Protein AF-A0A7V4JGB7-F1 (afdb_monomer_lite)

Structure (mmCIF, N/CA/C/O backbone):
data_AF-A0A7V4JGB7-F1
#
_entry.id   AF-A0A7V4JGB7-F1
#
loop_
_atom_site.group_PDB
_atom_site.id
_atom_site.type_symbol
_atom_site.label_atom_id
_atom_site.label_alt_id
_atom_site.label_comp_id
_atom_site.label_asym_id
_atom_site.label_entity_id
_atom_site.label_seq_id
_atom_site.pdbx_PDB_ins_code
_atom_site.Cartn_x
_atom_site.Cartn_y
_atom_site.Cartn_z
_atom_site.occupancy
_atom_site.B_iso_or_equiv
_atom_site.auth_seq_id
_atom_site.auth_comp_id
_atom_site.auth_asym_id
_atom_site.auth_atom_id
_atom_site.pdbx_PDB_model_num
ATOM 1 N N . MET A 1 1 ? 7.668 -17.699 9.105 1.00 64.19 1 MET A N 1
ATOM 2 C CA . MET A 1 1 ? 6.890 -18.950 8.969 1.00 64.19 1 MET A CA 1
ATOM 3 C C . MET A 1 1 ? 7.166 -19.532 7.599 1.00 64.19 1 MET A C 1
ATOM 5 O O . MET A 1 1 ? 7.150 -18.779 6.633 1.00 64.19 1 MET A O 1
ATOM 9 N N . LEU A 1 2 ? 7.451 -20.829 7.525 1.00 81.94 2 LEU A N 1
ATOM 10 C CA . LEU A 1 2 ? 7.539 -21.560 6.262 1.00 81.94 2 LEU A CA 1
ATOM 11 C C . LEU A 1 2 ? 6.120 -21.963 5.852 1.00 81.94 2 LEU A C 1
ATOM 13 O O . LEU A 1 2 ? 5.368 -22.452 6.692 1.00 81.94 2 LEU A O 1
ATOM 17 N N . ARG A 1 3 ? 5.754 -21.699 4.596 1.00 88.88 3 ARG A N 1
ATOM 18 C CA . ARG A 1 3 ? 4.444 -22.065 4.039 1.00 88.88 3 ARG A CA 1
ATOM 19 C C . ARG A 1 3 ? 4.437 -23.539 3.643 1.00 88.88 3 ARG A C 1
ATOM 21 O O . ARG A 1 3 ? 5.449 -24.033 3.141 1.00 88.88 3 ARG A O 1
ATOM 28 N N . PHE A 1 4 ? 3.317 -24.227 3.848 1.00 89.94 4 PHE A N 1
ATOM 29 C CA . PHE A 1 4 ? 3.145 -25.601 3.362 1.00 89.94 4 PHE A CA 1
ATOM 30 C C . PHE A 1 4 ? 2.928 -25.620 1.843 1.00 89.94 4 PHE A C 1
ATOM 32 O O . PHE A 1 4 ? 2.584 -24.606 1.234 1.00 89.94 4 PHE A O 1
ATOM 39 N N . ARG A 1 5 ? 3.158 -26.776 1.206 1.00 86.12 5 ARG A N 1
ATOM 40 C CA . ARG A 1 5 ? 3.128 -26.921 -0.263 1.00 86.12 5 ARG A CA 1
ATOM 41 C C . ARG A 1 5 ? 1.786 -26.507 -0.872 1.00 86.12 5 ARG A C 1
ATOM 43 O O . ARG A 1 5 ? 1.753 -25.942 -1.956 1.00 86.12 5 ARG A O 1
ATOM 50 N N . ASP A 1 6 ? 0.701 -26.802 -0.180 1.00 89.56 6 ASP A N 1
ATOM 51 C CA . ASP A 1 6 ? -0.682 -26.498 -0.534 1.00 89.56 6 ASP A CA 1
ATOM 52 C C . ASP A 1 6 ? -1.053 -25.012 -0.371 1.00 89.56 6 ASP A C 1
ATOM 54 O O . ASP A 1 6 ? -1.995 -24.547 -1.010 1.00 89.56 6 ASP A O 1
ATOM 58 N N . GLU A 1 7 ? -0.282 -24.232 0.396 1.00 88.88 7 GLU A N 1
ATOM 59 C CA . GLU A 1 7 ? -0.448 -22.773 0.503 1.00 88.88 7 GLU A CA 1
ATOM 60 C C . GLU A 1 7 ? 0.261 -22.001 -0.626 1.00 88.88 7 GLU A C 1
ATOM 62 O O . GLU A 1 7 ? 0.072 -20.787 -0.772 1.00 88.88 7 GLU A O 1
ATOM 67 N N . LEU A 1 8 ? 1.095 -22.680 -1.423 1.00 87.19 8 LEU A N 1
ATOM 68 C CA . LEU A 1 8 ? 1.798 -22.078 -2.551 1.00 87.19 8 LEU A CA 1
ATOM 69 C C . LEU A 1 8 ? 0.865 -21.980 -3.759 1.00 87.19 8 LEU A C 1
ATOM 71 O O . LEU A 1 8 ? 0.348 -22.974 -4.269 1.00 87.19 8 LEU A O 1
ATOM 75 N N . ARG A 1 9 ? 0.672 -20.757 -4.256 1.00 86.81 9 ARG A N 1
ATOM 76 C CA . ARG A 1 9 ? -0.041 -20.535 -5.516 1.00 86.81 9 ARG A CA 1
ATOM 77 C C . ARG A 1 9 ? 0.873 -20.909 -6.678 1.00 86.81 9 ARG A C 1
ATOM 79 O O . ARG A 1 9 ? 1.995 -20.421 -6.747 1.00 86.81 9 ARG A O 1
ATOM 86 N N . SER A 1 10 ? 0.375 -21.751 -7.580 1.00 85.62 10 SER A N 1
ATOM 87 C C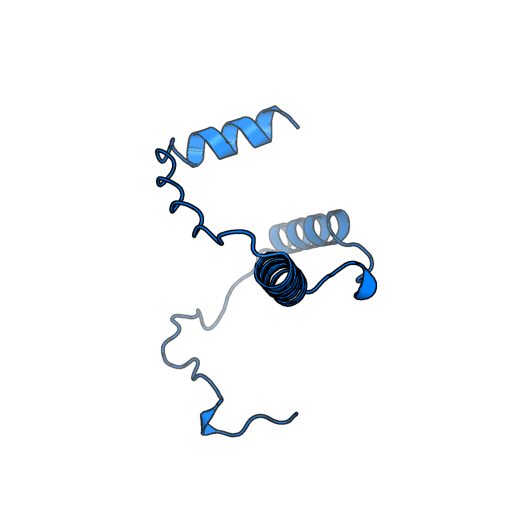A . SER A 1 10 ? 1.091 -22.109 -8.806 1.00 85.62 10 SER A CA 1
ATOM 88 C C . SER A 1 10 ? 1.105 -20.940 -9.792 1.00 85.62 10 SER A C 1
ATOM 90 O O . SER A 1 10 ? 0.071 -20.316 -10.037 1.00 85.62 10 SER A O 1
ATOM 92 N N . ASP A 1 11 ? 2.269 -20.691 -10.382 1.00 83.50 11 ASP A N 1
ATOM 93 C CA . ASP A 1 11 ? 2.499 -19.760 -11.486 1.00 83.50 11 ASP A CA 1
ATOM 94 C C . ASP A 1 11 ? 2.112 -20.339 -12.859 1.00 83.50 11 ASP A C 1
ATOM 96 O O . ASP A 1 11 ? 2.011 -19.586 -13.817 1.00 83.50 11 ASP A O 1
ATOM 100 N N . ALA A 1 12 ? 1.772 -21.632 -12.957 1.00 84.75 12 ALA A N 1
ATOM 101 C CA . ALA A 1 12 ? 1.514 -22.336 -14.223 1.00 84.75 12 ALA A CA 1
ATOM 102 C C . ALA A 1 12 ? 0.333 -21.792 -15.056 1.00 84.75 12 ALA A C 1
ATOM 104 O O . ALA A 1 12 ? 0.118 -22.222 -16.186 1.00 84.75 12 ALA A O 1
ATOM 105 N N . LYS A 1 13 ? -0.481 -20.896 -14.488 1.00 83.81 13 LYS A N 1
ATOM 106 C CA . LYS A 1 13 ? -1.585 -20.211 -15.184 1.00 83.81 13 LYS A CA 1
ATOM 107 C C . LYS A 1 13 ? -1.243 -18.779 -15.591 1.00 83.81 13 LYS A C 1
ATOM 109 O O . LYS A 1 13 ? -2.093 -18.106 -16.169 1.00 83.81 13 LYS A O 1
ATOM 114 N N . LEU A 1 14 ? -0.071 -18.283 -15.210 1.00 85.50 14 LEU A N 1
ATOM 115 C CA . LEU A 1 14 ? 0.379 -16.952 -15.568 1.00 85.50 14 LEU A CA 1
ATOM 116 C C . LEU A 1 14 ? 0.971 -17.013 -16.974 1.00 85.50 14 LEU A C 1
ATOM 118 O O . LEU A 1 14 ? 1.847 -17.824 -17.252 1.00 85.50 14 LEU A O 1
ATOM 122 N N . ASP A 1 15 ? 0.481 -16.145 -17.848 1.00 84.19 15 ASP A N 1
ATOM 123 C CA . ASP A 1 15 ? 1.067 -15.924 -19.164 1.00 84.19 15 ASP A CA 1
ATOM 124 C C . ASP A 1 15 ? 2.234 -14.942 -19.004 1.00 84.19 15 ASP A C 1
ATOM 126 O O . ASP A 1 15 ? 2.054 -13.721 -19.023 1.00 84.19 15 ASP A O 1
ATOM 130 N N . VAL A 1 16 ? 3.414 -15.481 -18.690 1.00 82.25 16 VAL A N 1
ATOM 131 C CA . VAL A 1 16 ? 4.641 -14.706 -18.472 1.00 82.25 16 VAL A CA 1
ATOM 132 C C . VAL A 1 16 ? 5.607 -14.999 -19.618 1.00 82.25 16 VAL A C 1
ATOM 134 O O . VAL A 1 16 ? 5.873 -16.169 -19.883 1.00 82.25 16 VAL A O 1
ATOM 137 N N . PRO A 1 17 ? 6.164 -13.977 -20.289 1.00 82.19 17 PRO A N 1
ATOM 138 C CA . PRO A 1 17 ? 7.178 -14.194 -21.314 1.00 82.19 17 PRO A CA 1
ATOM 139 C C . PRO A 1 17 ? 8.436 -14.852 -20.728 1.00 82.19 17 PRO A C 1
ATOM 141 O O . PRO A 1 17 ? 8.959 -14.368 -19.723 1.00 82.19 17 PRO A O 1
ATOM 144 N N . ASP A 1 18 ? 8.953 -15.892 -21.391 1.00 77.44 18 ASP A N 1
ATOM 145 C CA . ASP A 1 18 ? 10.180 -16.601 -20.979 1.00 77.44 18 ASP A CA 1
ATOM 146 C C . ASP A 1 18 ? 11.416 -15.683 -20.966 1.00 77.44 18 ASP A C 1
ATOM 148 O O . ASP A 1 18 ? 12.278 -15.781 -20.094 1.00 77.44 18 ASP A O 1
ATOM 152 N N . GLU A 1 19 ? 11.487 -14.748 -21.918 1.00 77.62 19 GLU A N 1
ATOM 153 C CA . GLU A 1 19 ? 12.522 -13.720 -21.986 1.00 77.62 19 GLU A CA 1
ATOM 154 C C . GLU A 1 19 ? 11.901 -12.341 -22.200 1.00 77.62 19 GLU A C 1
ATOM 156 O O . GLU A 1 19 ? 11.274 -12.053 -23.221 1.00 77.62 19 GLU A O 1
ATOM 161 N N . VAL A 1 20 ? 12.150 -11.439 -21.252 1.00 80.38 20 VAL A N 1
ATOM 162 C CA . VAL A 1 20 ? 11.834 -10.019 -21.396 1.00 80.38 20 VAL A CA 1
ATOM 163 C C . VAL A 1 20 ? 13.126 -9.274 -21.719 1.00 80.38 20 VAL A C 1
ATOM 165 O O . VAL A 1 20 ? 13.986 -9.088 -20.857 1.00 80.38 20 VAL A O 1
ATOM 168 N N . LYS A 1 21 ? 13.272 -8.810 -22.965 1.00 79.00 21 LYS A N 1
ATOM 169 C CA . LYS A 1 21 ? 14.348 -7.877 -23.328 1.00 79.00 21 LYS A CA 1
ATOM 170 C C . LYS A 1 21 ? 14.016 -6.496 -22.777 1.00 79.00 21 LYS A C 1
ATOM 172 O O . LYS A 1 21 ? 13.198 -5.773 -23.336 1.00 79.00 21 LYS A O 1
ATOM 177 N N . LEU A 1 22 ? 14.645 -6.148 -21.660 1.00 81.12 22 LEU A N 1
ATOM 178 C CA . LEU A 1 22 ? 14.518 -4.830 -21.049 1.00 81.12 22 LEU A CA 1
ATOM 179 C C . LEU A 1 22 ? 15.527 -3.862 -21.672 1.00 81.12 22 LEU A C 1
ATOM 181 O O . LEU A 1 22 ? 16.737 -4.092 -21.639 1.00 81.12 22 LEU A O 1
ATOM 185 N N . GLU A 1 23 ? 15.031 -2.747 -22.201 1.00 89.38 23 GLU A N 1
ATOM 186 C CA . GLU A 1 23 ? 15.880 -1.667 -22.694 1.00 89.38 23 GLU A CA 1
ATOM 187 C C . GLU A 1 23 ? 16.585 -0.968 -21.525 1.00 89.38 23 GLU A C 1
ATOM 189 O O . GLU A 1 23 ? 15.943 -0.497 -20.580 1.00 89.38 23 GLU A O 1
ATOM 194 N N . LYS A 1 24 ? 17.917 -0.825 -21.599 1.00 90.12 24 LYS A N 1
ATOM 195 C CA . LYS A 1 24 ? 18.723 -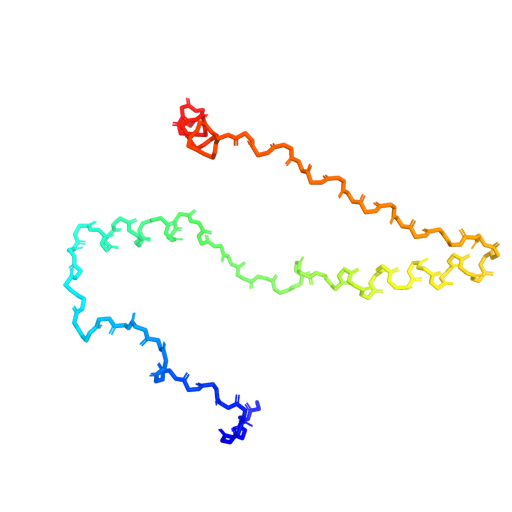0.223 -20.515 1.00 90.12 24 LYS A CA 1
ATOM 196 C C . LYS A 1 24 ? 18.214 1.162 -20.106 1.00 90.12 24 LYS A C 1
ATOM 198 O O . LYS A 1 24 ? 18.153 1.472 -18.923 1.00 90.12 24 LYS A O 1
ATOM 203 N N . LYS A 1 25 ? 17.791 1.979 -21.076 1.00 89.00 25 LYS A N 1
ATOM 204 C CA . LYS A 1 25 ? 17.265 3.331 -20.828 1.00 89.00 25 LYS A CA 1
ATOM 205 C C . LYS A 1 25 ? 15.973 3.320 -19.999 1.00 89.00 25 LYS A C 1
ATOM 207 O O . LYS A 1 25 ? 15.785 4.196 -19.162 1.00 89.00 25 LYS A O 1
ATOM 212 N N . GLN A 1 26 ? 15.095 2.341 -20.225 1.00 86.56 26 GLN A N 1
ATOM 213 C CA . GLN A 1 26 ? 13.850 2.193 -19.464 1.00 86.56 26 GLN A CA 1
ATOM 214 C C . GLN A 1 26 ? 14.135 1.739 -18.031 1.00 86.56 26 GLN A C 1
ATOM 216 O O . GLN A 1 26 ? 13.519 2.245 -17.096 1.00 86.56 26 GLN A O 1
ATOM 221 N N . LEU A 1 27 ? 15.102 0.834 -17.857 1.00 92.06 27 LEU A N 1
ATOM 222 C CA . LEU A 1 27 ? 15.519 0.364 -16.540 1.00 92.06 27 LEU A CA 1
ATOM 223 C C . LEU A 1 27 ? 16.114 1.498 -15.693 1.00 92.06 27 LEU A C 1
ATOM 225 O O . LEU A 1 27 ? 15.764 1.631 -14.524 1.00 92.06 27 LEU A O 1
ATOM 229 N N . GLU A 1 28 ? 16.976 2.332 -16.279 1.00 93.75 28 GLU A N 1
ATOM 230 C CA . GLU A 1 28 ? 17.556 3.478 -15.568 1.00 93.75 28 GLU A CA 1
ATOM 231 C C . GLU A 1 28 ? 16.494 4.514 -15.179 1.00 93.75 28 GLU A C 1
ATOM 233 O O . GLU A 1 28 ? 16.477 4.969 -14.036 1.00 93.75 28 GLU A O 1
ATOM 238 N N . LEU A 1 29 ? 15.536 4.808 -16.067 1.00 92.69 29 LEU A N 1
ATOM 239 C CA . LEU A 1 29 ? 14.409 5.685 -15.736 1.00 92.69 29 LEU A CA 1
ATOM 240 C C . LEU A 1 29 ? 13.562 5.124 -14.579 1.00 92.69 29 LEU A C 1
ATOM 242 O O . LEU A 1 29 ? 13.189 5.862 -13.669 1.00 92.69 29 LEU A O 1
ATOM 246 N N . ALA A 1 30 ? 13.269 3.820 -14.592 1.00 92.69 30 ALA A N 1
ATOM 247 C CA . ALA A 1 30 ? 12.509 3.171 -13.525 1.00 92.69 30 ALA A CA 1
ATOM 248 C C . ALA A 1 30 ? 13.241 3.240 -12.176 1.00 92.69 30 ALA A C 1
ATOM 250 O O . ALA A 1 30 ? 12.624 3.549 -11.158 1.00 92.69 30 ALA A O 1
ATOM 251 N N . LYS A 1 31 ? 14.561 3.014 -12.166 1.00 94.31 31 LYS A N 1
ATOM 252 C CA . LYS A 1 31 ? 15.384 3.153 -10.956 1.00 94.31 31 LYS A CA 1
ATOM 253 C C . LYS A 1 31 ? 15.367 4.579 -10.417 1.00 94.31 31 LYS A C 1
ATOM 255 O O . LYS A 1 31 ? 15.226 4.762 -9.213 1.00 94.31 31 LYS A O 1
ATOM 260 N N . GLU A 1 32 ? 15.481 5.584 -11.284 1.00 94.75 32 GLU A N 1
ATOM 261 C CA . GLU A 1 32 ? 15.429 6.986 -10.863 1.00 94.75 32 GLU A CA 1
ATOM 262 C C . GLU A 1 32 ? 14.079 7.330 -10.217 1.00 94.75 32 GLU A C 1
ATOM 264 O O . GLU A 1 32 ? 14.046 7.975 -9.171 1.00 94.75 32 GLU A O 1
ATOM 269 N N . LEU A 1 33 ? 12.969 6.852 -10.792 1.00 93.81 33 LEU A N 1
ATOM 270 C CA . LEU A 1 33 ? 11.630 7.029 -10.221 1.00 93.81 33 LEU A CA 1
ATOM 271 C C . LEU A 1 33 ? 11.500 6.365 -8.849 1.00 93.81 33 LEU A C 1
ATOM 273 O O . LEU A 1 33 ? 11.028 7.004 -7.911 1.00 93.81 33 LEU A O 1
ATOM 277 N N . ILE A 1 34 ? 11.955 5.115 -8.720 1.00 94.44 34 ILE A N 1
ATOM 278 C CA . ILE A 1 34 ? 11.947 4.398 -7.440 1.00 94.44 34 ILE A CA 1
ATOM 279 C C . ILE A 1 34 ? 12.757 5.177 -6.407 1.00 94.44 34 ILE A C 1
ATOM 281 O O . ILE A 1 34 ? 12.257 5.420 -5.319 1.00 94.44 34 ILE A O 1
ATOM 285 N N . ASN A 1 35 ? 13.959 5.636 -6.754 1.00 94.12 35 ASN A N 1
ATOM 286 C CA . ASN A 1 35 ? 14.815 6.380 -5.831 1.00 94.12 35 ASN A CA 1
ATOM 287 C C . ASN A 1 35 ? 14.213 7.729 -5.418 1.00 94.12 35 ASN A C 1
ATOM 289 O O . ASN A 1 35 ? 14.379 8.136 -4.275 1.00 94.12 35 ASN A O 1
ATOM 293 N N . LYS A 1 36 ? 13.498 8.415 -6.318 1.00 93.69 36 LYS A N 1
ATOM 294 C CA . LYS A 1 36 ? 12.789 9.665 -5.992 1.00 93.69 36 LYS A CA 1
ATOM 295 C C . LYS A 1 36 ? 11.583 9.454 -5.074 1.00 93.69 36 LYS A C 1
ATOM 297 O O . LYS A 1 36 ? 11.193 10.388 -4.384 1.00 93.69 36 LYS A O 1
ATOM 302 N N . MET A 1 37 ? 10.972 8.271 -5.108 1.00 92.12 37 MET A N 1
ATOM 303 C CA . MET A 1 37 ? 9.793 7.924 -4.304 1.00 92.12 37 MET A CA 1
ATOM 304 C C . MET A 1 37 ? 10.132 7.091 -3.065 1.00 92.12 37 MET A C 1
ATOM 306 O O . MET A 1 37 ? 9.259 6.858 -2.230 1.00 92.12 37 MET A O 1
ATOM 310 N N . ALA A 1 38 ? 11.367 6.606 -2.967 1.00 92.12 38 ALA A N 1
ATOM 311 C CA . ALA A 1 38 ? 11.833 5.820 -1.845 1.00 92.12 38 ALA A CA 1
ATOM 312 C C . ALA A 1 38 ? 11.948 6.705 -0.602 1.00 92.12 38 ALA A C 1
ATOM 314 O O . ALA A 1 38 ? 12.451 7.824 -0.655 1.00 92.12 38 ALA A O 1
ATOM 315 N N . ASP A 1 39 ? 11.507 6.159 0.521 1.00 91.88 39 ASP A N 1
ATOM 316 C CA . ASP A 1 39 ? 11.656 6.743 1.847 1.00 91.88 39 ASP A CA 1
ATOM 317 C C . ASP A 1 39 ? 11.987 5.610 2.828 1.00 91.88 39 ASP A C 1
ATOM 319 O O . ASP A 1 39 ? 11.861 4.419 2.510 1.00 91.88 39 ASP A O 1
ATOM 323 N N . GLU A 1 40 ? 12.425 5.969 4.025 1.00 92.56 40 GLU A N 1
ATOM 324 C CA . GLU A 1 40 ? 12.679 5.022 5.097 1.00 92.56 40 GLU A CA 1
ATOM 325 C C . GLU A 1 40 ? 11.383 4.337 5.533 1.00 92.56 40 GLU A C 1
ATOM 327 O O . GLU A 1 40 ? 10.403 4.972 5.938 1.00 92.56 40 GLU A O 1
ATOM 332 N N . PHE A 1 41 ? 11.391 3.005 5.515 1.00 91.62 41 PHE A N 1
ATOM 333 C CA . PHE A 1 41 ? 10.272 2.227 6.021 1.00 91.62 41 PHE A CA 1
ATOM 334 C C . PHE A 1 41 ? 10.243 2.263 7.556 1.00 91.62 41 PHE A C 1
ATOM 336 O O . PHE A 1 41 ? 10.958 1.519 8.226 1.00 91.62 41 PHE A O 1
ATOM 343 N N . ARG A 1 42 ? 9.387 3.127 8.110 1.00 92.31 42 ARG A N 1
ATOM 344 C CA . ARG A 1 42 ? 9.101 3.224 9.550 1.00 92.31 42 ARG A CA 1
ATOM 345 C C . ARG A 1 42 ? 7.765 2.551 9.856 1.00 92.31 42 ARG A C 1
ATOM 347 O O . ARG A 1 42 ? 6.706 3.108 9.566 1.00 92.31 42 ARG A O 1
ATOM 354 N N . TYR A 1 43 ? 7.809 1.337 10.407 1.00 90.38 43 TYR A N 1
ATOM 355 C CA . TYR A 1 43 ? 6.619 0.506 10.635 1.00 90.38 43 TYR A CA 1
ATOM 356 C C . TYR A 1 43 ? 5.625 1.155 11.611 1.00 90.38 43 TYR A C 1
ATOM 358 O O . TYR A 1 43 ? 4.421 0.963 11.479 1.00 90.38 43 TYR A O 1
ATOM 366 N N . GLU A 1 44 ? 6.110 1.981 12.537 1.00 91.38 44 GLU A N 1
ATOM 367 C CA . GLU A 1 44 ? 5.318 2.694 13.541 1.00 91.38 44 GLU A CA 1
ATOM 368 C C . GLU A 1 44 ? 4.360 3.728 12.934 1.00 91.38 44 GLU A C 1
ATOM 370 O O . GLU A 1 44 ? 3.400 4.149 13.581 1.00 91.38 44 GLU A O 1
ATOM 375 N N . GLN A 1 45 ? 4.608 4.157 11.693 1.00 90.56 45 GLN A N 1
ATOM 376 C CA . GLN A 1 45 ? 3.726 5.087 10.986 1.00 90.56 45 GLN A CA 1
ATOM 377 C C . GLN A 1 45 ? 2.432 4.420 10.508 1.00 90.56 45 GLN A C 1
ATOM 379 O O . GLN A 1 45 ? 1.452 5.111 10.229 1.00 90.56 45 GLN A O 1
ATOM 384 N N . TYR A 1 46 ? 2.409 3.089 10.437 1.00 90.12 46 TYR A N 1
ATOM 385 C CA . TYR A 1 46 ? 1.268 2.323 9.962 1.00 90.12 46 TYR A CA 1
ATOM 386 C C . TYR A 1 46 ? 0.445 1.840 11.153 1.00 90.12 46 TYR A C 1
ATOM 388 O O . TYR A 1 46 ? 0.921 1.089 12.002 1.00 90.12 46 TYR A O 1
ATOM 396 N N . LYS A 1 47 ? -0.813 2.281 11.214 1.00 89.12 47 LYS A N 1
ATOM 397 C CA . LYS A 1 47 ? -1.759 1.899 12.265 1.00 89.12 47 LYS A CA 1
ATOM 398 C C . LYS A 1 47 ? -2.787 0.913 11.735 1.00 89.12 47 LYS A C 1
ATOM 400 O O . LYS A 1 47 ? -3.201 0.999 10.578 1.00 89.12 47 LYS A O 1
ATOM 405 N N . ASP A 1 48 ? -3.224 0.004 12.600 1.00 91.44 48 ASP A N 1
ATOM 406 C CA . ASP A 1 48 ? -4.333 -0.895 12.303 1.00 91.44 48 ASP A CA 1
ATOM 407 C C . ASP A 1 48 ? -5.656 -0.121 12.376 1.00 91.44 48 ASP A C 1
ATOM 409 O O . ASP A 1 48 ? -6.345 -0.078 13.397 1.00 91.44 48 ASP A O 1
ATOM 413 N N . GLU A 1 49 ? -6.022 0.497 11.252 1.00 91.06 49 GLU A N 1
ATOM 414 C CA . GLU A 1 49 ? -7.290 1.211 11.143 1.00 91.06 49 GLU A CA 1
ATOM 415 C C . GLU A 1 49 ? -8.502 0.314 11.410 1.00 91.06 49 GLU A C 1
ATOM 417 O O . GLU A 1 49 ? -9.569 0.820 11.764 1.00 91.06 49 GLU A O 1
ATOM 422 N N . TYR A 1 50 ? -8.394 -0.997 11.181 1.00 89.31 50 TYR A N 1
ATOM 423 C CA . TYR A 1 50 ? -9.497 -1.911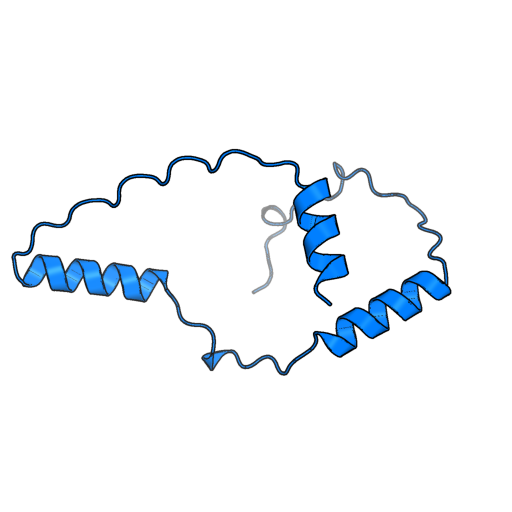 11.432 1.00 89.31 50 TYR A CA 1
ATOM 424 C C . TYR A 1 50 ? -9.708 -2.075 12.936 1.00 89.31 50 TYR A C 1
ATOM 426 O O . TYR A 1 50 ? -10.828 -1.871 13.409 1.00 89.31 50 TYR A O 1
ATOM 434 N N . ALA A 1 51 ? -8.643 -2.368 13.685 1.00 89.00 51 ALA A N 1
ATOM 435 C CA . ALA A 1 51 ? -8.694 -2.463 15.141 1.00 89.00 51 ALA A CA 1
ATOM 436 C C . ALA A 1 51 ? -9.211 -1.160 15.771 1.00 89.00 51 ALA A C 1
ATOM 438 O O . ALA A 1 51 ? -10.140 -1.202 16.583 1.00 89.00 51 ALA A O 1
ATOM 439 N N . ASP A 1 52 ? -8.698 -0.009 15.322 1.00 90.75 52 ASP A N 1
ATOM 440 C CA . ASP A 1 52 ? -9.128 1.313 15.792 1.00 90.75 52 ASP A CA 1
ATOM 441 C C . ASP A 1 52 ? -10.627 1.547 15.540 1.00 90.75 52 ASP A C 1
ATOM 443 O O . ASP A 1 52 ? -11.377 1.948 16.437 1.00 90.75 52 ASP A O 1
ATOM 447 N N . LYS A 1 53 ? -11.109 1.242 14.326 1.00 89.38 53 LYS A N 1
ATOM 448 C CA . LYS A 1 53 ? -12.533 1.372 13.974 1.00 89.38 53 LYS A CA 1
ATOM 449 C C . LYS A 1 53 ? -13.399 0.446 14.822 1.00 89.38 53 LYS A C 1
ATOM 451 O O . LYS A 1 53 ? -14.454 0.872 15.290 1.00 89.38 53 LYS A O 1
ATOM 456 N N . VAL A 1 54 ? -12.978 -0.800 15.036 1.00 89.44 54 VAL A N 1
ATOM 457 C CA . VAL A 1 54 ? -13.725 -1.773 15.847 1.00 89.44 54 VAL A CA 1
ATOM 458 C C . VAL A 1 54 ? -13.819 -1.310 17.298 1.00 89.44 54 VAL A C 1
ATOM 460 O O . VAL A 1 54 ? -14.923 -1.298 17.846 1.00 89.44 54 VAL A O 1
ATOM 463 N N . MET A 1 55 ? -12.715 -0.867 17.903 1.00 90.56 55 MET A N 1
ATOM 464 C CA . MET A 1 55 ? -12.728 -0.344 19.272 1.00 90.56 55 MET A CA 1
ATOM 465 C C . MET A 1 55 ? -13.631 0.885 19.403 1.00 90.56 55 MET A C 1
ATOM 467 O O . MET A 1 55 ? -14.477 0.929 20.297 1.00 90.56 55 MET A O 1
ATOM 471 N N . GLY A 1 56 ? -13.579 1.812 18.442 1.00 88.75 56 GLY A N 1
ATOM 472 C CA . GLY A 1 56 ? -14.499 2.951 18.409 1.00 88.75 56 GLY A CA 1
ATOM 473 C C . GLY A 1 56 ? -15.977 2.543 18.306 1.00 88.75 56 GLY A C 1
ATOM 474 O O . GLY A 1 56 ? -16.854 3.191 18.885 1.00 88.75 56 GLY A O 1
ATOM 475 N N . LEU A 1 57 ? -16.298 1.445 17.609 1.00 87.00 57 LEU A N 1
ATOM 476 C CA . LEU A 1 57 ? -17.658 0.894 17.595 1.00 87.00 57 LEU A CA 1
ATOM 477 C C . LEU A 1 57 ? -18.047 0.297 18.953 1.00 87.00 57 LEU A C 1
ATOM 479 O O . LEU A 1 57 ? -19.173 0.513 19.405 1.00 87.00 57 LEU A O 1
ATOM 483 N N . VAL A 1 58 ? -17.145 -0.432 19.611 1.00 87.00 58 VAL A N 1
ATOM 484 C CA . VAL A 1 58 ? -17.385 -1.016 20.941 1.00 87.00 58 VAL A CA 1
ATOM 485 C C . VAL A 1 58 ? -17.683 0.078 21.968 1.00 87.00 58 VAL A C 1
ATOM 487 O O . VAL A 1 58 ? -18.710 0.011 22.643 1.00 87.00 58 VAL A O 1
ATOM 490 N N . GLU A 1 59 ? -16.871 1.135 22.022 1.00 88.31 59 GLU A N 1
ATOM 491 C CA . GLU A 1 59 ? -17.079 2.270 22.931 1.00 88.31 59 GLU A CA 1
ATOM 492 C C . GLU A 1 59 ? -18.425 2.965 22.704 1.00 88.31 59 GLU A C 1
ATOM 494 O O . GLU A 1 59 ? -19.158 3.259 23.651 1.00 88.31 59 GLU A O 1
ATOM 499 N N . ARG A 1 60 ? -18.809 3.183 21.440 1.00 86.50 60 ARG A N 1
ATOM 500 C CA . ARG A 1 60 ? -20.117 3.765 21.102 1.00 86.50 60 ARG A CA 1
ATOM 501 C C . ARG A 1 60 ? -21.276 2.894 21.580 1.00 86.50 60 ARG A C 1
ATOM 503 O O . ARG A 1 60 ? -22.270 3.436 22.060 1.00 86.50 60 ARG A O 1
ATOM 510 N N . LYS A 1 61 ? -21.147 1.569 21.463 1.00 85.06 61 LYS A N 1
ATOM 511 C CA . LYS A 1 61 ? -22.124 0.598 21.980 1.00 85.06 61 LYS A CA 1
ATOM 512 C C . LYS A 1 61 ? -22.246 0.684 23.502 1.00 85.06 61 LYS A C 1
ATOM 514 O O . LYS A 1 61 ? -23.366 0.736 24.000 1.00 85.06 61 LYS A O 1
ATOM 519 N N . ILE A 1 62 ? -21.121 0.751 24.218 1.00 87.19 62 ILE A N 1
ATOM 520 C CA . ILE A 1 62 ? -21.086 0.892 25.685 1.00 87.19 62 ILE A CA 1
ATOM 521 C C . ILE A 1 62 ? -21.771 2.192 26.127 1.00 87.19 62 ILE A C 1
ATOM 523 O O . ILE A 1 62 ? -22.560 2.188 27.064 1.00 87.19 62 ILE A O 1
ATOM 527 N N . GLN A 1 63 ? -21.548 3.294 25.407 1.00 88.50 63 GLN A N 1
ATOM 528 C CA . GLN A 1 63 ? -22.179 4.596 25.667 1.00 88.50 63 GLN A CA 1
ATOM 529 C C . GLN A 1 63 ? -23.672 4.661 25.275 1.00 88.50 63 GLN A C 1
ATOM 531 O O . GLN A 1 63 ? -24.253 5.746 25.259 1.00 88.50 63 GLN A O 1
ATOM 536 N N . GLY A 1 64 ? -24.295 3.541 24.890 1.00 80.56 64 GLY A N 1
ATOM 537 C CA . GLY A 1 64 ? -25.702 3.487 24.483 1.00 80.56 64 GLY A CA 1
ATOM 538 C C . GLY A 1 64 ? -26.004 4.171 23.143 1.00 80.56 64 GLY A C 1
ATOM 539 O O . GLY A 1 64 ? -27.169 4.376 22.798 1.00 80.56 64 GLY A O 1
ATOM 540 N N . LYS A 1 65 ? -24.982 4.536 22.355 1.00 78.38 65 LYS A N 1
ATOM 541 C CA . LYS A 1 65 ? -25.167 5.195 21.056 1.00 78.38 65 LYS A CA 1
ATOM 542 C C . LYS A 1 65 ? -25.528 4.159 19.997 1.00 78.38 65 LYS A C 1
ATOM 544 O O . LYS A 1 65 ? -24.837 3.160 19.801 1.00 78.38 65 LYS A O 1
ATOM 549 N N . ARG A 1 66 ? -26.583 4.442 19.234 1.00 73.56 66 ARG A N 1
ATOM 550 C CA . ARG A 1 66 ? -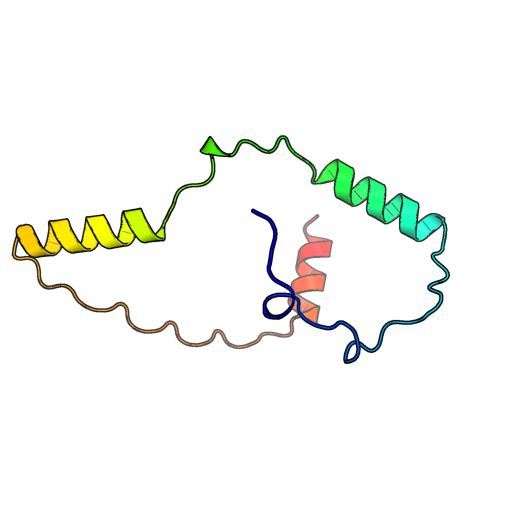27.012 3.599 18.115 1.00 73.56 66 ARG A CA 1
ATOM 551 C C . ARG A 1 66 ? -25.928 3.594 17.024 1.00 73.56 66 ARG A C 1
ATOM 553 O O . ARG A 1 66 ? -25.539 4.647 16.514 1.00 73.56 66 ARG A O 1
ATOM 560 N N . ILE A 1 67 ? -25.414 2.412 16.685 1.00 66.56 67 ILE A N 1
ATOM 561 C CA . ILE A 1 67 ? -24.464 2.238 15.579 1.00 66.56 67 ILE A CA 1
ATOM 562 C C . ILE A 1 67 ? -25.268 2.119 14.287 1.00 66.56 67 ILE A C 1
ATOM 564 O O . ILE A 1 67 ? -26.104 1.229 14.153 1.00 66.56 67 ILE A O 1
ATOM 568 N N . VAL A 1 68 ? -25.021 3.025 13.344 1.00 73.69 68 VAL A N 1
ATOM 569 C CA . VAL A 1 68 ? -25.614 2.999 12.004 1.00 73.69 68 VAL A CA 1
ATOM 570 C C . VAL A 1 68 ? -24.506 2.639 11.026 1.00 73.69 68 VAL A C 1
ATOM 572 O O . VAL A 1 68 ? -23.435 3.248 11.067 1.00 73.69 68 VAL A O 1
ATOM 575 N N . ALA A 1 69 ? -24.748 1.641 10.177 1.00 72.62 69 ALA A N 1
ATOM 576 C CA . ALA A 1 69 ? -23.807 1.283 9.127 1.00 72.62 69 ALA A CA 1
ATOM 577 C C . ALA A 1 69 ? -23.640 2.466 8.156 1.00 72.62 69 ALA A C 1
ATOM 579 O O . ALA A 1 69 ? -24.647 3.070 7.763 1.00 72.62 69 ALA A O 1
ATOM 580 N N . PRO A 1 70 ? -22.404 2.818 7.762 1.00 69.50 70 PRO A N 1
ATOM 581 C CA . PRO A 1 70 ? -22.202 3.831 6.741 1.00 69.50 70 PRO A CA 1
ATOM 582 C C . PRO A 1 70 ? -22.874 3.378 5.442 1.00 69.50 70 PRO A C 1
ATOM 584 O O . PRO A 1 70 ? -22.790 2.216 5.043 1.00 69.50 70 PRO A O 1
ATOM 587 N N . ARG A 1 71 ? -23.575 4.304 4.785 1.00 75.88 71 ARG A N 1
ATOM 588 C CA . ARG A 1 71 ? -24.175 4.050 3.474 1.00 75.88 71 ARG A CA 1
ATOM 589 C C . ARG A 1 71 ? -23.047 3.773 2.481 1.00 75.88 71 ARG A C 1
ATOM 591 O O . ARG A 1 71 ? -22.087 4.540 2.436 1.00 75.88 71 ARG A O 1
ATOM 598 N N . ALA A 1 72 ? -23.173 2.705 1.691 1.00 75.81 72 ALA A N 1
ATOM 599 C CA . ALA A 1 72 ? -22.193 2.391 0.656 1.00 75.81 72 ALA A CA 1
ATOM 600 C C . ALA A 1 72 ? -21.970 3.623 -0.245 1.00 75.81 72 ALA A C 1
ATOM 602 O O . ALA A 1 72 ? -22.959 4.243 -0.670 1.00 75.81 72 ALA A O 1
ATOM 603 N N . PRO A 1 73 ? -20.710 4.012 -0.515 1.00 73.25 73 PRO A N 1
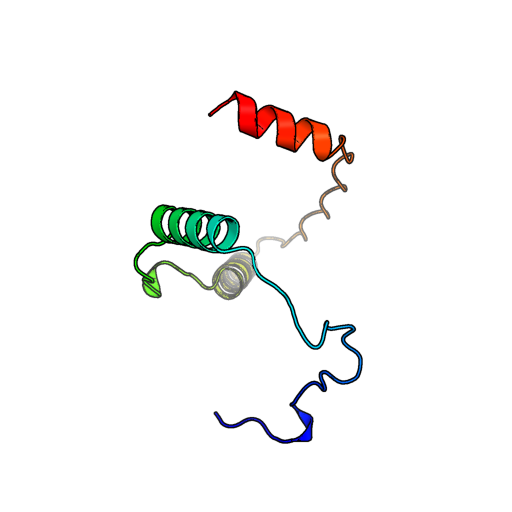ATOM 604 C CA . PRO A 1 73 ? -20.437 5.111 -1.422 1.00 73.25 73 PRO A CA 1
ATOM 605 C C . PRO A 1 73 ? -21.000 4.762 -2.802 1.00 73.25 73 PRO A C 1
ATOM 607 O O . PRO A 1 73 ? -20.851 3.639 -3.286 1.00 73.25 73 PRO A O 1
ATOM 610 N N . LYS A 1 74 ? -21.680 5.721 -3.438 1.00 77.81 74 LYS A N 1
ATOM 611 C CA . LYS A 1 74 ? -22.063 5.571 -4.845 1.00 77.81 74 LYS A CA 1
ATOM 612 C C . LYS A 1 74 ? -20.780 5.506 -5.670 1.00 77.81 74 LYS A C 1
ATOM 614 O O . LYS A 1 74 ? -19.881 6.313 -5.438 1.00 77.81 74 LYS A O 1
ATOM 619 N N . ALA A 1 75 ? -20.715 4.574 -6.620 1.00 73.69 75 ALA A N 1
ATOM 620 C CA . ALA A 1 75 ? -19.612 4.521 -7.569 1.00 73.69 75 ALA A CA 1
ATOM 621 C C . ALA A 1 75 ? -19.447 5.911 -8.215 1.00 73.69 75 ALA A C 1
ATOM 623 O O . ALA A 1 75 ? -20.444 6.468 -8.695 1.00 73.69 75 ALA A O 1
ATOM 624 N N . PRO A 1 76 ? -18.244 6.510 -8.179 1.00 69.44 76 PRO A N 1
ATOM 625 C CA . PRO A 1 76 ? -18.023 7.778 -8.848 1.00 69.44 76 PRO A CA 1
ATOM 626 C C . PRO A 1 76 ? -18.266 7.591 -10.352 1.00 69.44 76 PRO A C 1
ATOM 628 O O . PRO A 1 76 ? -17.950 6.527 -10.893 1.00 69.44 76 PRO A O 1
ATOM 631 N N . PRO A 1 77 ? -18.828 8.594 -11.048 1.00 72.56 77 PRO A N 1
ATOM 632 C CA . PRO A 1 77 ? -18.893 8.549 -12.498 1.00 72.56 77 PRO A CA 1
ATOM 633 C C . PRO A 1 77 ? -17.462 8.435 -13.020 1.00 72.56 77 PRO A C 1
ATOM 635 O O . PRO A 1 77 ? -16.621 9.284 -12.716 1.00 72.56 77 PRO A O 1
ATOM 638 N N . VAL A 1 78 ? -17.185 7.367 -13.768 1.00 61.16 78 VAL A N 1
ATOM 639 C CA . VAL A 1 78 ? -15.892 7.141 -14.413 1.00 61.16 78 VAL A CA 1
ATOM 640 C C . VAL A 1 78 ? -15.722 8.240 -15.459 1.00 61.16 78 VAL A C 1
ATOM 642 O O . VAL A 1 78 ? -16.209 8.130 -16.579 1.00 61.16 78 VAL A O 1
ATOM 645 N N . LYS A 1 79 ? -15.109 9.361 -15.071 1.00 63.25 79 LYS A N 1
ATOM 646 C CA . LYS A 1 79 ? -14.588 10.326 -16.035 1.00 63.25 79 LYS A CA 1
ATOM 647 C C . LYS A 1 79 ? -13.294 9.743 -16.575 1.00 63.25 79 LYS A C 1
ATOM 649 O O . LYS A 1 79 ? -12.470 9.273 -15.795 1.00 63.25 79 LYS A O 1
ATOM 654 N N . ASP A 1 80 ? -13.196 9.751 -17.896 1.00 73.44 80 ASP A N 1
ATOM 655 C CA . ASP A 1 80 ? -12.109 9.211 -18.702 1.00 73.44 80 ASP A CA 1
ATOM 656 C C . ASP A 1 80 ? -10.743 9.305 -17.991 1.00 73.44 80 ASP A C 1
ATOM 658 O O . ASP A 1 80 ? -10.210 10.392 -17.745 1.00 73.44 80 ASP A O 1
ATOM 662 N N . LEU A 1 81 ? -10.206 8.142 -17.608 1.00 69.75 81 LEU A N 1
ATOM 663 C CA . LEU A 1 81 ? -8.934 8.003 -16.893 1.00 69.75 81 LEU A CA 1
ATOM 664 C C . LEU A 1 81 ? -7.779 8.657 -17.667 1.00 69.75 81 LEU A C 1
ATOM 666 O O . LEU A 1 81 ? -6.845 9.173 -17.050 1.00 69.75 81 LEU A O 1
ATOM 670 N N . MET A 1 82 ? -7.863 8.695 -19.003 1.00 70.88 82 MET A N 1
ATOM 671 C CA . MET A 1 82 ? -6.849 9.326 -19.847 1.00 70.88 82 MET A CA 1
ATOM 672 C C . MET A 1 82 ? -6.804 10.842 -19.665 1.00 70.88 82 MET A C 1
ATOM 674 O O . MET A 1 82 ? -5.720 11.429 -19.631 1.00 70.88 82 MET A O 1
ATOM 678 N N . ASP A 1 83 ? -7.956 11.487 -19.484 1.00 71.12 83 ASP A N 1
ATOM 679 C CA . ASP A 1 83 ? -8.019 12.926 -19.231 1.00 71.12 83 ASP A CA 1
ATOM 680 C C . ASP A 1 83 ? -7.532 13.284 -17.824 1.00 71.12 83 ASP A C 1
ATOM 682 O O . ASP A 1 83 ? -6.870 14.311 -17.639 1.00 71.12 83 ASP A O 1
ATOM 686 N N . ALA A 1 84 ? -7.815 12.436 -16.830 1.00 74.44 84 ALA A N 1
ATOM 687 C CA . ALA A 1 84 ? -7.305 12.610 -15.471 1.00 74.44 84 ALA A CA 1
ATOM 688 C C . ALA A 1 84 ? -5.770 12.513 -15.430 1.00 74.44 84 ALA A C 1
ATOM 690 O O . ALA A 1 84 ? -5.109 13.373 -14.841 1.00 74.44 84 ALA A O 1
ATOM 691 N N . LEU A 1 85 ? -5.201 11.529 -16.134 1.00 70.88 85 LEU A N 1
ATOM 692 C CA . LEU A 1 85 ? -3.754 11.351 -16.239 1.00 70.88 85 LEU A CA 1
ATOM 693 C C . LEU A 1 85 ? -3.084 12.537 -16.953 1.00 70.88 85 LEU A C 1
ATOM 695 O O . LEU A 1 85 ? -2.102 13.089 -16.457 1.00 70.88 85 LEU A O 1
ATOM 699 N N . ARG A 1 86 ? -3.652 12.997 -18.079 1.00 74.12 86 ARG A N 1
ATOM 700 C CA . ARG A 1 86 ? -3.145 14.160 -18.836 1.00 74.12 86 ARG A CA 1
ATOM 701 C C . ARG A 1 86 ? -3.134 15.450 -18.019 1.00 74.12 86 ARG A C 1
ATOM 703 O O . ARG A 1 86 ? -2.242 16.274 -18.203 1.00 74.12 86 ARG A O 1
ATOM 710 N N . LYS A 1 87 ? -4.118 15.649 -17.138 1.00 77.12 87 LYS A N 1
ATOM 711 C CA . LYS A 1 87 ? -4.174 16.822 -16.252 1.00 77.12 87 LYS A CA 1
ATOM 712 C C . LYS A 1 87 ? -3.117 16.767 -15.156 1.00 77.12 87 LYS A C 1
ATOM 714 O O . LYS A 1 87 ? -2.470 17.781 -14.920 1.00 77.12 87 LYS A O 1
ATOM 719 N N . SER A 1 88 ? -2.903 15.600 -14.546 1.00 70.75 88 SER A N 1
ATOM 720 C CA . SER A 1 88 ? -1.864 15.425 -13.523 1.00 70.75 88 SER A CA 1
ATOM 721 C C . SER A 1 88 ? -0.462 15.727 -14.060 1.00 70.75 88 SER A C 1
ATOM 723 O O . SER A 1 88 ? 0.361 16.256 -13.325 1.00 70.75 88 SER A O 1
ATOM 725 N N . LEU A 1 89 ? -0.204 15.432 -15.339 1.00 72.62 89 LEU A N 1
ATOM 726 C CA . LEU A 1 89 ? 1.096 15.659 -15.978 1.00 72.62 89 LEU A CA 1
ATOM 727 C C . LEU A 1 89 ? 1.355 17.128 -16.362 1.00 72.62 89 LEU A C 1
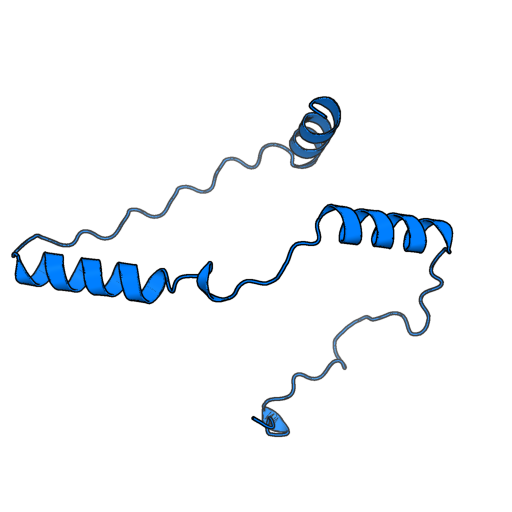ATOM 729 O O . LEU A 1 89 ? 2.500 17.506 -16.555 1.00 72.62 89 LEU A O 1
ATOM 733 N N . LYS A 1 90 ? 0.303 17.944 -16.520 1.00 66.75 90 LYS A N 1
ATOM 734 C CA . LYS A 1 90 ? 0.407 19.379 -16.862 1.00 66.75 90 LYS A CA 1
ATOM 735 C C . LYS A 1 90 ? 0.458 20.298 -15.641 1.00 66.75 90 LYS A C 1
ATOM 737 O O . LYS A 1 90 ? 0.710 21.487 -15.795 1.00 66.75 90 LYS A O 1
ATOM 742 N N . ALA A 1 91 ? 0.116 19.773 -14.467 1.00 59.12 91 ALA A N 1
ATOM 743 C CA . ALA A 1 91 ? 0.135 20.500 -13.201 1.00 59.12 91 ALA A CA 1
ATOM 744 C C . ALA A 1 91 ? 1.451 20.305 -12.417 1.00 59.12 91 ALA A C 1
ATOM 746 O O . ALA A 1 91 ? 1.577 20.851 -11.323 1.00 59.12 91 ALA A O 1
ATOM 747 N N . ALA A 1 92 ? 2.388 19.530 -12.974 1.00 45.53 92 ALA A N 1
ATOM 748 C CA . ALA A 1 92 ? 3.769 19.361 -12.527 1.00 45.53 92 ALA A CA 1
ATOM 749 C C . ALA A 1 92 ? 4.706 20.117 -13.479 1.00 45.53 92 ALA A C 1
ATOM 751 O O . ALA A 1 92 ? 5.734 20.630 -12.989 1.00 45.53 92 ALA A O 1
#

Radius of gyration: 22.96 Å; chains: 1; bounding box: 46×47×49 Å

Foldseek 3Di:
DDDDPVPDDDCPPPPDDPDDDDDPVVVVVVVVVCVVVDDDDDVVVDDDPVVVVVVVVVVCVVVVHDDDDDDPDDDPPPDPPVVVVVVVVVVD

pLDDT: mean 82.61, std 9.83, range [45.53, 94.75]

Sequence (92 aa):
MLRFRDELRSDAKLDVPDEVKLEKKQLELAKELINKMADEFRYEQYKDEYADKVMGLVERKIQGKRIVAPRAPKAPPVKDLMDALRKSLKAA

Secondary structure (DSSP, 8-state):
-PPPGGGSPPSTT----S-----HHHHHHHHHHHHHH-----GGG---HHHHHHHHHHHHHHTTPPP-PPPPPPPPP---HHHHHHHHHH--